Protein AF-A0AAW4Z899-F1 (afdb_monomer_lite)

pLDDT: mean 81.03, std 19.05, range [41.25, 96.88]

Sequence (101 aa):
MKNIISILIVSLAIYSCHSKKKTCKELFDEYYDINIKRCITTMNGVDSLTAAEVCACMFDKLYKLDSTFVYLKPKDMEEYVNKNATYISACDSLLNKKTND

Foldseek 3Di:
DDDPPDDDDDDDDDDPDPPPDDDLVRLCVVCVVVQLVVQLVVPPPADSVLSSQLSNLQSVQLCVVPSCLSVDDPVVVVVSCVVCVVVSCVSVVSRPPPPPD

Structure (mmCIF, N/CA/C/O backbone):
data_AF-A0AAW4Z899-F1
#
_entry.id   AF-A0AAW4Z899-F1
#
loop_
_atom_site.group_PDB
_atom_site.id
_atom_site.type_symbol
_atom_site.label_atom_id
_atom_site.label_alt_id
_atom_site.label_comp_id
_atom_site.label_asym_id
_atom_site.label_entity_id
_atom_site.label_seq_id
_atom_site.pdbx_PDB_ins_code
_atom_site.Cartn_x
_atom_site.Cartn_y
_atom_site.Cartn_z
_atom_site.occupancy
_atom_site.B_iso_or_equiv
_atom_site.auth_seq_id
_atom_site.auth_comp_id
_atom_site.auth_asym_id
_atom_site.auth_atom_id
_atom_site.pdbx_PDB_model_num
ATOM 1 N N . MET A 1 1 ? 22.356 -19.089 8.180 1.00 41.25 1 MET A N 1
ATOM 2 C CA . MET A 1 1 ? 21.252 -18.103 8.094 1.00 41.25 1 MET A CA 1
ATOM 3 C C . MET A 1 1 ? 20.377 -18.168 9.347 1.00 41.25 1 MET A C 1
ATOM 5 O O . MET A 1 1 ? 19.173 -18.360 9.279 1.00 41.25 1 MET A O 1
ATOM 9 N N . LYS A 1 2 ? 21.009 -18.068 10.515 1.00 41.69 2 LYS A N 1
ATOM 10 C CA . LYS A 1 2 ? 20.385 -17.963 11.837 1.00 41.69 2 LYS A CA 1
ATOM 11 C C . LYS A 1 2 ? 20.897 -16.626 12.375 1.00 41.69 2 LYS A C 1
ATOM 13 O O . LYS A 1 2 ? 22.091 -16.396 12.209 1.00 41.69 2 LYS A O 1
ATOM 18 N N . ASN A 1 3 ? 20.029 -15.791 12.949 1.00 44.88 3 ASN A N 1
ATOM 19 C CA . ASN A 1 3 ? 20.332 -14.535 13.675 1.00 44.88 3 ASN A CA 1
ATOM 20 C C . ASN A 1 3 ? 19.892 -13.213 13.021 1.00 44.88 3 ASN A C 1
ATOM 22 O O . ASN A 1 3 ? 20.706 -12.310 12.883 1.00 44.88 3 ASN A O 1
ATOM 26 N N . ILE A 1 4 ? 18.594 -13.037 12.744 1.00 44.12 4 ILE A N 1
ATOM 27 C CA . ILE A 1 4 ? 17.977 -11.685 12.747 1.00 44.12 4 ILE A CA 1
ATOM 28 C C . ILE A 1 4 ? 16.629 -11.710 13.514 1.0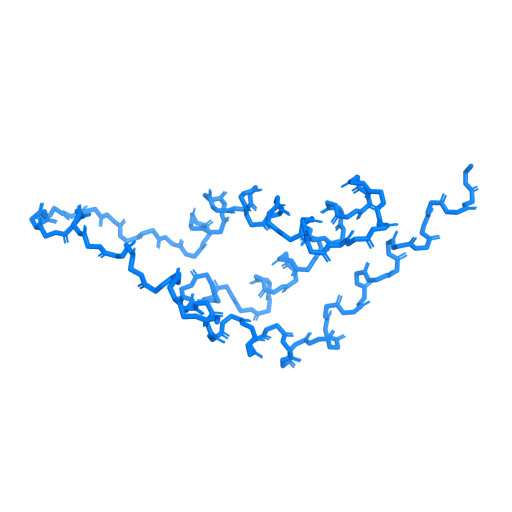0 44.12 4 ILE A C 1
ATOM 30 O O . ILE A 1 4 ? 15.706 -10.963 13.231 1.00 44.12 4 ILE A O 1
ATOM 34 N N . ILE A 1 5 ? 16.482 -12.616 14.493 1.00 52.44 5 ILE A N 1
ATOM 35 C CA . ILE A 1 5 ? 15.213 -12.853 15.222 1.00 52.44 5 ILE A CA 1
ATOM 36 C C . ILE A 1 5 ? 15.109 -12.068 16.547 1.00 52.44 5 ILE A C 1
ATOM 38 O O . ILE A 1 5 ? 14.032 -11.986 17.127 1.00 52.44 5 ILE A O 1
ATOM 42 N N . SER A 1 6 ? 16.166 -11.411 17.018 1.00 46.06 6 SER A N 1
ATOM 43 C CA . SER A 1 6 ? 16.152 -10.769 18.337 1.00 46.06 6 SER A CA 1
ATOM 44 C C . SER A 1 6 ? 16.440 -9.282 18.225 1.00 46.06 6 SER A C 1
ATOM 46 O O . SER A 1 6 ? 17.598 -8.919 18.092 1.00 46.06 6 SER A O 1
ATOM 48 N N . ILE A 1 7 ? 15.392 -8.456 18.243 1.00 44.88 7 ILE A N 1
ATOM 49 C CA . ILE A 1 7 ? 15.203 -7.280 19.122 1.00 44.88 7 ILE A CA 1
ATOM 50 C C . ILE A 1 7 ? 13.739 -6.847 18.920 1.00 44.88 7 ILE A C 1
ATOM 52 O O . ILE A 1 7 ? 13.386 -5.904 18.221 1.00 44.88 7 ILE A O 1
ATOM 56 N N . LEU A 1 8 ? 12.853 -7.643 19.506 1.00 55.78 8 LEU A N 1
ATOM 57 C CA . LEU A 1 8 ? 11.664 -7.132 20.170 1.00 55.78 8 LEU A CA 1
ATOM 58 C C . LEU A 1 8 ? 12.055 -7.038 21.648 1.00 55.78 8 LEU A C 1
ATOM 60 O O . LEU A 1 8 ? 12.794 -7.900 22.120 1.00 55.78 8 LEU A O 1
ATOM 64 N N . ILE A 1 9 ? 11.534 -6.026 22.339 1.00 52.44 9 ILE A N 1
ATOM 65 C CA . ILE A 1 9 ? 11.186 -5.957 23.772 1.00 52.44 9 ILE A CA 1
ATOM 66 C C . ILE A 1 9 ? 11.536 -4.565 24.350 1.00 52.44 9 ILE A C 1
ATOM 68 O O . ILE A 1 9 ? 12.659 -4.078 24.289 1.00 52.44 9 ILE A O 1
ATOM 72 N N . VAL A 1 10 ? 10.496 -3.996 24.965 1.00 46.41 10 VAL A N 1
ATOM 73 C CA . VAL A 1 10 ? 10.400 -2.849 25.884 1.00 46.41 10 VAL A CA 1
ATOM 74 C C . VAL A 1 10 ? 10.404 -1.437 25.299 1.00 46.41 10 VAL A C 1
ATOM 76 O O . VAL A 1 10 ? 11.360 -0.680 25.380 1.00 46.41 10 VAL A O 1
ATOM 79 N N . SER A 1 11 ? 9.218 -0.988 24.920 1.00 41.62 11 SER A N 1
ATOM 80 C CA . SER A 1 11 ? 8.519 0.004 25.750 1.00 41.62 11 SER A CA 1
ATOM 81 C C . SER A 1 11 ? 7.078 0.068 25.277 1.00 41.62 11 SER A C 1
ATOM 83 O O . SER A 1 11 ? 6.812 0.566 24.198 1.00 41.62 11 SER A O 1
ATOM 85 N N . LEU A 1 12 ? 6.179 -0.549 26.044 1.00 44.94 12 LEU A N 1
ATOM 86 C CA . LEU A 1 12 ? 4.762 -0.185 26.210 1.00 44.94 12 LEU A CA 1
ATOM 87 C C . LEU A 1 12 ? 4.128 -1.180 27.201 1.00 44.94 12 LEU A C 1
ATOM 89 O O . LEU A 1 12 ? 3.079 -1.772 26.973 1.00 44.94 12 LEU A O 1
ATOM 93 N N . ALA A 1 13 ? 4.807 -1.382 28.330 1.00 49.84 13 ALA A N 1
ATOM 94 C CA . ALA A 1 13 ? 4.123 -1.683 29.574 1.00 49.84 13 ALA A CA 1
ATOM 95 C C . ALA A 1 13 ? 4.136 -0.371 30.360 1.00 49.84 13 ALA A C 1
ATOM 97 O O . ALA A 1 13 ? 5.171 0.288 30.422 1.00 49.84 13 ALA A O 1
ATOM 98 N N . ILE A 1 14 ? 2.998 -0.029 30.960 1.00 50.91 14 ILE A N 1
ATOM 99 C CA . ILE A 1 14 ? 2.727 1.206 31.703 1.00 50.91 14 ILE A CA 1
ATOM 100 C C . ILE A 1 14 ? 2.473 2.425 30.800 1.00 50.91 14 ILE A C 1
ATOM 102 O O . ILE A 1 14 ? 3.332 3.264 30.612 1.00 50.91 14 ILE A O 1
ATOM 106 N N . TYR A 1 15 ? 1.263 2.517 30.251 1.00 45.72 15 TYR A N 1
ATOM 107 C CA . TYR A 1 15 ? 0.391 3.682 30.429 1.00 45.72 15 TYR A CA 1
ATOM 108 C C . TYR A 1 15 ? -1.021 3.216 30.082 1.00 45.72 15 TYR A C 1
ATOM 110 O O . TYR A 1 15 ? -1.450 3.226 28.931 1.00 45.72 15 TYR A O 1
ATOM 118 N N . SER A 1 16 ? -1.763 2.804 31.106 1.00 45.94 16 SER A N 1
ATOM 119 C CA . SER A 1 16 ? -3.213 2.962 31.136 1.00 45.94 16 SER A CA 1
ATOM 120 C C . SER A 1 16 ? -3.517 4.462 31.101 1.00 45.94 16 SER A C 1
ATOM 122 O O . SER A 1 16 ? -3.838 5.081 32.109 1.00 45.94 16 SER A O 1
ATOM 124 N N . CYS A 1 17 ? -3.322 5.062 29.935 1.00 45.78 17 CYS A N 1
ATOM 125 C CA . CYS A 1 17 ? -3.785 6.387 29.593 1.00 45.78 17 CYS A CA 1
ATOM 126 C C . CYS A 1 17 ? -4.779 6.169 28.457 1.00 45.78 17 CYS A C 1
ATOM 128 O O . CYS A 1 17 ? -4.558 5.311 27.604 1.00 45.78 17 CYS A O 1
ATOM 130 N N . HIS A 1 18 ? -5.894 6.890 28.459 1.00 47.50 18 HIS A N 1
ATOM 131 C CA . HIS A 1 18 ? -6.865 6.907 27.365 1.00 47.50 18 HIS A CA 1
ATOM 132 C C . HIS A 1 18 ? -6.237 7.541 26.101 1.00 47.50 18 HIS A C 1
ATOM 134 O O . HIS A 1 18 ? -6.723 8.543 25.581 1.00 47.50 18 HIS A O 1
ATOM 140 N N . SER A 1 19 ? -5.130 6.998 25.588 1.00 57.75 19 SER A N 1
ATOM 141 C CA . SER A 1 19 ? -4.695 7.270 24.228 1.00 57.75 19 SER A CA 1
ATOM 142 C C . SER A 1 19 ? -5.760 6.659 23.329 1.00 57.75 19 SER A C 1
ATOM 144 O O . SER A 1 19 ? -5.969 5.444 23.314 1.00 57.75 19 SER A O 1
ATOM 146 N N . LYS A 1 20 ? -6.522 7.514 22.636 1.00 64.12 20 LYS A N 1
ATOM 147 C CA . LYS A 1 20 ? -7.464 7.059 21.612 1.00 64.12 20 LYS A CA 1
ATOM 148 C C . LYS A 1 20 ? -6.719 6.070 20.717 1.00 64.12 20 LYS A C 1
ATOM 150 O O . LYS A 1 20 ? -5.658 6.402 20.189 1.00 64.12 20 LYS A O 1
ATOM 155 N N . LYS A 1 21 ? -7.248 4.849 20.587 1.00 78.12 21 LYS A N 1
ATOM 156 C CA . LYS A 1 21 ? -6.733 3.895 19.604 1.00 78.12 21 LYS A CA 1
ATOM 157 C C . LYS A 1 21 ? -6.767 4.598 18.250 1.00 78.12 21 LYS A C 1
ATOM 159 O O . LYS A 1 21 ? -7.834 5.068 17.854 1.00 78.12 21 LYS A O 1
ATOM 164 N N . LYS A 1 22 ? -5.611 4.695 17.592 1.00 87.00 22 LYS A N 1
ATOM 165 C CA . LYS A 1 22 ? -5.524 5.272 16.251 1.00 87.00 22 LYS A CA 1
ATOM 166 C C . LYS A 1 22 ? -6.441 4.491 15.315 1.00 87.00 22 LYS A C 1
ATOM 168 O O . LYS A 1 22 ? -6.473 3.256 15.349 1.00 87.00 22 LYS A O 1
ATOM 173 N N . THR A 1 23 ? -7.196 5.222 14.513 1.00 92.81 23 THR A N 1
ATOM 174 C CA . THR A 1 23 ? -8.008 4.691 13.420 1.00 92.81 23 THR A CA 1
ATOM 175 C C . THR A 1 23 ? -7.119 4.041 12.358 1.00 92.81 23 THR A C 1
ATOM 177 O O . THR A 1 23 ? -5.923 4.333 12.274 1.00 92.81 23 THR A O 1
ATOM 180 N N . CYS A 1 24 ? -7.704 3.197 11.500 1.00 93.62 24 CYS A N 1
ATOM 181 C CA . CYS A 1 24 ? -6.978 2.619 10.366 1.00 93.62 24 CYS A CA 1
ATOM 182 C C . CYS A 1 24 ? -6.326 3.702 9.499 1.00 93.62 24 CYS A C 1
ATOM 184 O O . CYS A 1 24 ? -5.198 3.533 9.051 1.00 93.62 24 CYS A O 1
ATOM 186 N N . LYS A 1 25 ? -7.024 4.830 9.311 1.00 95.81 25 LYS A N 1
ATOM 187 C CA . LYS A 1 25 ? -6.527 5.962 8.530 1.00 95.81 25 LYS A CA 1
ATOM 188 C C . LYS A 1 25 ? -5.310 6.610 9.178 1.00 95.81 25 LYS A C 1
ATOM 190 O O . LYS A 1 25 ? -4.319 6.822 8.499 1.00 95.81 25 LYS A O 1
ATOM 195 N N . GLU A 1 26 ? -5.372 6.899 10.475 1.00 95.31 26 GLU A N 1
ATOM 196 C CA . GLU A 1 26 ? -4.245 7.515 11.186 1.00 95.31 26 GLU A CA 1
ATOM 197 C C . GLU A 1 26 ? -2.997 6.625 11.147 1.00 95.31 26 GLU A C 1
ATOM 199 O O . GLU A 1 26 ? -1.896 7.136 10.986 1.00 95.31 26 GLU A O 1
ATOM 204 N N . LEU A 1 27 ? -3.163 5.302 11.252 1.00 94.00 27 LEU A N 1
ATOM 205 C CA . LEU A 1 27 ? -2.052 4.352 11.133 1.00 94.00 27 LEU A CA 1
ATOM 206 C C . LEU A 1 27 ? -1.538 4.234 9.699 1.00 94.00 27 LEU A C 1
ATOM 208 O O . LEU A 1 27 ? -0.329 4.155 9.490 1.00 94.00 27 LEU A O 1
ATOM 212 N N . PHE A 1 28 ? -2.440 4.219 8.716 1.00 95.06 28 PHE A N 1
ATOM 213 C CA . PHE A 1 28 ? -2.061 4.204 7.309 1.00 95.06 28 PHE A CA 1
ATOM 214 C C . PHE A 1 28 ? -1.224 5.434 6.968 1.00 95.06 28 PHE A C 1
ATOM 216 O O . PHE A 1 28 ? -0.112 5.274 6.481 1.00 95.06 28 PHE A O 1
ATOM 223 N N . ASP A 1 29 ? -1.717 6.628 7.307 1.00 95.62 29 ASP A N 1
ATOM 224 C CA . ASP A 1 29 ? -1.040 7.900 7.049 1.00 95.62 29 ASP A CA 1
ATOM 225 C C . ASP A 1 29 ? 0.311 7.980 7.790 1.00 95.62 29 ASP A C 1
ATOM 227 O O . ASP A 1 29 ? 1.306 8.410 7.214 1.00 95.62 29 ASP A O 1
ATOM 231 N N . GLU A 1 30 ? 0.380 7.526 9.050 1.00 93.81 30 GLU A N 1
ATOM 232 C CA . GLU A 1 30 ? 1.614 7.535 9.854 1.00 93.81 30 GLU A CA 1
ATOM 233 C C . GLU A 1 30 ? 2.727 6.669 9.254 1.00 93.81 30 GLU A C 1
ATOM 235 O O . GLU A 1 30 ? 3.898 7.055 9.277 1.00 93.81 30 GLU A O 1
ATOM 240 N N . TYR A 1 31 ? 2.382 5.491 8.731 1.00 90.38 31 TYR A N 1
ATOM 241 C CA . TYR A 1 31 ? 3.366 4.543 8.208 1.00 90.38 31 TYR A CA 1
ATOM 242 C C . TYR A 1 31 ? 3.522 4.585 6.690 1.00 90.38 31 TYR A C 1
ATOM 244 O O . TYR A 1 31 ? 4.402 3.892 6.172 1.00 90.38 31 TYR A O 1
ATOM 252 N N . TYR A 1 32 ? 2.720 5.390 5.986 1.00 93.31 32 TYR A N 1
ATOM 253 C CA . TYR A 1 32 ? 2.657 5.425 4.527 1.00 93.31 32 TYR A CA 1
ATOM 254 C C . TYR A 1 32 ? 4.049 5.573 3.906 1.00 93.31 32 TYR A C 1
ATOM 256 O O . TYR A 1 32 ? 4.551 4.641 3.281 1.00 93.31 32 TYR A O 1
ATOM 264 N N . ASP A 1 33 ? 4.745 6.674 4.190 1.00 92.69 33 ASP A N 1
ATOM 265 C CA . ASP A 1 33 ? 6.052 6.974 3.594 1.00 92.69 33 ASP A CA 1
ATOM 266 C C . ASP A 1 33 ? 7.125 5.924 3.914 1.00 92.69 33 ASP A C 1
ATOM 268 O O . ASP A 1 33 ? 7.977 5.610 3.079 1.00 92.69 33 ASP A O 1
ATOM 272 N N . ILE A 1 34 ? 7.106 5.365 5.129 1.00 92.38 34 ILE A N 1
ATOM 273 C CA . ILE A 1 34 ? 8.062 4.328 5.541 1.00 92.38 34 ILE A CA 1
ATOM 274 C C . ILE A 1 34 ? 7.794 3.032 4.771 1.00 92.38 34 ILE A C 1
ATOM 276 O O . ILE A 1 34 ? 8.738 2.373 4.328 1.00 92.38 34 ILE A O 1
ATOM 280 N N . ASN A 1 35 ? 6.525 2.677 4.583 1.00 90.31 35 ASN A N 1
ATOM 281 C CA . ASN A 1 35 ? 6.121 1.497 3.830 1.00 90.31 35 ASN A CA 1
ATOM 282 C C . ASN A 1 35 ? 6.427 1.645 2.334 1.00 90.31 35 ASN A C 1
ATOM 284 O O . ASN A 1 35 ? 6.949 0.701 1.738 1.00 90.31 35 ASN A O 1
ATOM 288 N N . ILE A 1 36 ? 6.226 2.836 1.756 1.00 94.00 36 ILE A N 1
ATOM 289 C CA . ILE A 1 36 ? 6.647 3.149 0.382 1.00 94.00 36 ILE A CA 1
ATOM 290 C C . ILE A 1 36 ? 8.155 2.975 0.228 1.00 94.00 36 ILE A C 1
ATOM 292 O O . ILE A 1 36 ? 8.599 2.233 -0.644 1.00 94.00 36 ILE A O 1
ATOM 296 N N . LYS A 1 37 ? 8.958 3.578 1.116 1.00 93.38 37 LYS A N 1
ATOM 297 C CA . LYS A 1 37 ? 10.424 3.449 1.072 1.00 93.38 37 LYS A CA 1
ATOM 298 C C . LYS A 1 37 ? 10.874 1.994 1.141 1.00 93.38 37 LYS A C 1
ATOM 300 O O . LYS A 1 37 ? 11.744 1.595 0.377 1.00 93.38 37 LYS A O 1
ATOM 305 N N . ARG A 1 38 ? 10.271 1.189 2.020 1.00 90.00 38 ARG A N 1
ATOM 306 C CA . ARG A 1 38 ? 10.579 -0.247 2.131 1.00 90.00 38 ARG A CA 1
ATOM 307 C C . ARG A 1 38 ? 10.205 -1.011 0.866 1.00 90.00 38 ARG A C 1
ATOM 309 O O . ARG A 1 38 ? 11.008 -1.810 0.402 1.00 90.00 38 ARG A O 1
ATOM 316 N N . CYS A 1 39 ? 9.040 -0.741 0.292 1.00 91.31 39 CYS A N 1
ATOM 317 C CA . CYS A 1 39 ? 8.621 -1.356 -0.962 1.00 91.31 39 CYS A CA 1
ATOM 318 C C . CYS A 1 39 ? 9.574 -1.007 -2.119 1.00 91.31 39 CYS A C 1
ATOM 320 O O . CYS A 1 39 ? 10.005 -1.898 -2.837 1.00 91.31 39 CYS A O 1
ATOM 322 N N . ILE A 1 40 ? 10.032 0.245 -2.232 1.00 92.94 40 ILE A N 1
ATOM 323 C CA . ILE A 1 40 ? 11.013 0.634 -3.261 1.00 92.94 40 ILE A CA 1
ATOM 324 C C . ILE A 1 40 ? 12.291 -0.214 -3.164 1.00 92.94 40 ILE A C 1
ATOM 326 O O . ILE A 1 40 ? 12.822 -0.634 -4.188 1.00 92.94 40 ILE A O 1
ATOM 330 N N . THR A 1 41 ? 12.767 -0.535 -1.950 1.00 93.50 41 THR A N 1
ATOM 331 C CA . THR A 1 41 ? 13.978 -1.367 -1.780 1.00 93.50 41 THR A CA 1
ATOM 332 C C . THR A 1 41 ? 13.842 -2.797 -2.306 1.00 93.50 41 THR A C 1
ATOM 334 O O . THR A 1 41 ? 14.857 -3.465 -2.489 1.00 93.50 41 THR A O 1
ATOM 337 N N . THR A 1 42 ? 12.622 -3.282 -2.562 1.00 89.75 42 THR A N 1
ATOM 338 C CA . THR A 1 42 ? 12.393 -4.610 -3.149 1.00 89.75 42 THR A CA 1
ATOM 339 C C . THR A 1 42 ? 12.281 -4.569 -4.677 1.00 89.75 42 THR A C 1
ATOM 341 O O . THR A 1 42 ? 12.397 -5.611 -5.322 1.00 89.75 42 THR A O 1
ATOM 344 N N . MET A 1 43 ? 12.123 -3.383 -5.277 1.00 88.50 43 MET A N 1
ATOM 345 C CA . MET A 1 43 ? 11.950 -3.181 -6.720 1.00 88.50 43 MET A CA 1
ATOM 346 C C . MET A 1 43 ? 13.288 -2.962 -7.441 1.00 88.50 43 MET A C 1
ATOM 348 O O . MET A 1 43 ? 13.552 -1.911 -8.027 1.00 88.50 43 MET A O 1
ATOM 352 N N . ASN A 1 44 ? 14.160 -3.971 -7.397 1.00 88.69 44 ASN A N 1
ATOM 353 C CA . ASN A 1 44 ? 15.475 -3.908 -8.040 1.00 88.69 44 ASN A CA 1
ATOM 354 C C . ASN A 1 44 ? 15.364 -3.665 -9.555 1.00 88.69 44 ASN A C 1
ATOM 356 O O . ASN A 1 44 ? 14.614 -4.350 -10.247 1.00 88.69 44 ASN A O 1
ATOM 360 N N . GLY A 1 45 ? 16.158 -2.726 -10.076 1.00 88.75 45 GLY A N 1
ATOM 361 C CA . GLY A 1 45 ? 16.203 -2.408 -11.510 1.00 88.75 45 GLY A CA 1
ATOM 362 C C . GLY A 1 45 ? 15.091 -1.476 -12.003 1.00 88.75 45 GLY A C 1
ATOM 363 O O . GLY A 1 45 ? 15.055 -1.173 -13.192 1.00 88.75 45 GLY A O 1
ATOM 364 N N . VAL A 1 46 ? 14.217 -0.996 -11.114 1.00 91.69 46 VAL A N 1
ATOM 365 C CA . VAL A 1 46 ? 13.192 0.008 -11.428 1.00 91.69 46 VAL A CA 1
ATOM 366 C C . VAL A 1 46 ? 13.667 1.385 -10.959 1.00 91.69 46 VAL A C 1
ATOM 368 O O . VAL A 1 46 ? 14.216 1.521 -9.866 1.00 91.69 46 VAL A O 1
ATOM 371 N N . ASP A 1 47 ? 13.456 2.415 -11.784 1.00 93.31 47 ASP A N 1
ATOM 372 C CA . ASP A 1 47 ? 13.703 3.809 -11.399 1.00 93.31 47 ASP A CA 1
ATOM 373 C C . ASP A 1 47 ? 12.949 4.158 -10.106 1.00 93.31 47 ASP A C 1
ATOM 375 O O . ASP A 1 47 ? 11.767 3.850 -9.964 1.00 93.31 47 ASP A O 1
ATOM 379 N N . SER A 1 48 ? 13.621 4.838 -9.177 1.00 90.94 48 SER A N 1
ATOM 380 C CA . SER A 1 48 ? 13.096 5.105 -7.833 1.00 90.94 48 SER A CA 1
ATOM 381 C C . SER A 1 48 ? 11.773 5.878 -7.821 1.00 90.94 48 SER A C 1
ATOM 383 O O . SER A 1 48 ? 10.932 5.614 -6.961 1.00 90.94 48 SER A O 1
ATOM 385 N N . LEU A 1 49 ? 11.556 6.786 -8.780 1.00 94.12 49 LEU A N 1
ATOM 386 C CA . LEU A 1 49 ? 10.294 7.515 -8.898 1.00 94.12 49 LEU A CA 1
ATOM 387 C C . LEU A 1 49 ? 9.179 6.580 -9.380 1.00 94.12 49 LEU A C 1
ATOM 389 O O . LEU A 1 49 ? 8.105 6.545 -8.789 1.00 94.12 49 LEU A O 1
ATOM 393 N N . THR A 1 50 ? 9.458 5.764 -10.394 1.00 93.88 50 THR A N 1
ATOM 394 C CA . THR A 1 50 ? 8.506 4.760 -10.900 1.00 93.88 50 THR A CA 1
ATOM 395 C C . THR A 1 50 ? 8.177 3.704 -9.835 1.00 93.88 50 THR A C 1
ATOM 397 O O . THR A 1 50 ? 7.019 3.338 -9.647 1.00 93.88 50 THR A O 1
ATOM 400 N N . ALA A 1 51 ? 9.178 3.254 -9.075 1.00 94.69 51 ALA A N 1
ATOM 401 C CA . ALA A 1 51 ? 8.988 2.339 -7.954 1.00 94.69 51 ALA A CA 1
ATOM 402 C C . ALA A 1 51 ? 8.103 2.963 -6.862 1.00 94.69 51 ALA A C 1
ATOM 404 O O . ALA A 1 51 ? 7.206 2.301 -6.345 1.00 94.69 51 ALA A O 1
ATOM 405 N N . ALA A 1 52 ? 8.300 4.248 -6.545 1.00 95.75 52 ALA A N 1
ATOM 406 C CA . ALA A 1 52 ? 7.456 4.958 -5.588 1.00 95.75 52 ALA A CA 1
ATOM 407 C C . ALA A 1 52 ? 5.988 5.008 -6.041 1.00 95.75 52 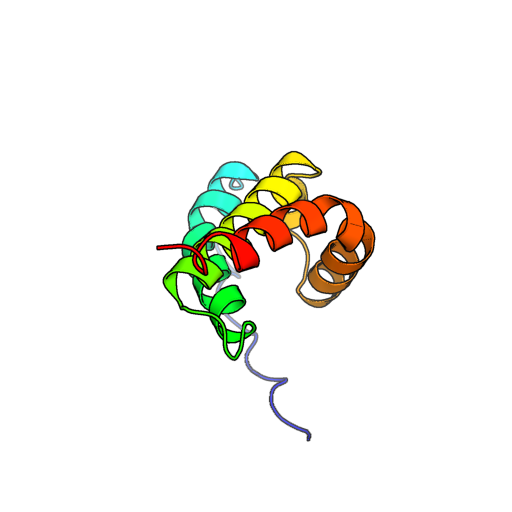ALA A C 1
ATOM 409 O O . ALA A 1 52 ? 5.097 4.740 -5.236 1.00 95.75 52 ALA A O 1
ATOM 410 N N . GLU A 1 53 ? 5.737 5.294 -7.322 1.00 96.19 53 GLU A N 1
ATOM 411 C CA . GLU A 1 53 ? 4.389 5.332 -7.905 1.00 96.19 53 GLU A CA 1
ATOM 412 C C . GLU A 1 53 ? 3.697 3.962 -7.859 1.00 96.19 53 GLU A C 1
ATOM 414 O O . GLU A 1 53 ? 2.528 3.868 -7.475 1.00 96.19 53 GLU A O 1
ATOM 419 N N . VAL A 1 54 ? 4.421 2.889 -8.194 1.00 95.62 54 VAL A N 1
ATOM 420 C CA . VAL A 1 54 ? 3.902 1.514 -8.115 1.00 95.62 54 VAL A CA 1
ATOM 421 C C . VAL A 1 54 ? 3.573 1.1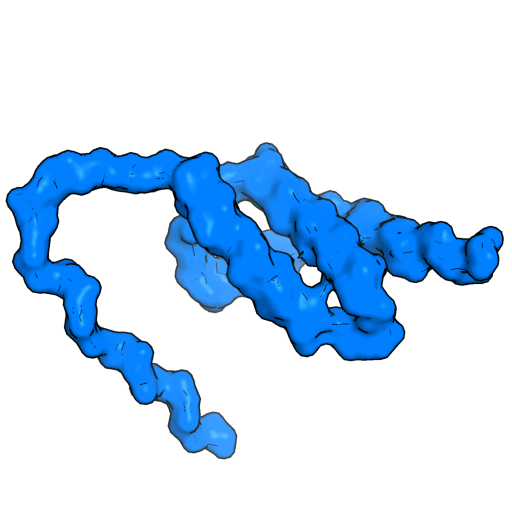43 -6.671 1.00 95.62 54 VAL A C 1
ATOM 423 O O . VAL A 1 54 ? 2.450 0.722 -6.389 1.00 95.62 54 VAL A O 1
ATOM 426 N N . CYS A 1 55 ? 4.508 1.355 -5.743 1.00 95.50 55 CYS A N 1
ATOM 427 C CA . CYS A 1 55 ? 4.304 1.065 -4.327 1.00 95.50 55 CYS A CA 1
ATOM 428 C C . CYS A 1 55 ? 3.110 1.843 -3.754 1.00 95.50 55 CYS A C 1
ATOM 430 O O . CYS A 1 55 ? 2.275 1.259 -3.063 1.00 95.50 55 CYS A O 1
ATOM 432 N N . ALA A 1 56 ? 2.981 3.133 -4.082 1.00 96.75 56 ALA A N 1
ATOM 433 C CA . ALA A 1 56 ? 1.857 3.969 -3.661 1.00 96.75 56 ALA A CA 1
ATOM 434 C C . ALA A 1 56 ? 0.526 3.404 -4.160 1.00 96.75 56 ALA A C 1
ATOM 436 O O . ALA A 1 56 ? -0.394 3.169 -3.375 1.00 96.75 56 ALA A O 1
ATOM 437 N N . CYS A 1 57 ? 0.460 3.077 -5.452 1.00 96.88 57 CYS A N 1
ATOM 438 C CA . CYS A 1 57 ? -0.714 2.462 -6.055 1.00 96.88 57 CYS A CA 1
ATOM 439 C C . CYS A 1 57 ? -1.121 1.155 -5.350 1.00 96.88 57 CYS A C 1
ATOM 441 O O . CYS A 1 57 ? -2.311 0.944 -5.087 1.00 96.88 57 CYS A O 1
ATOM 443 N N . MET A 1 58 ? -0.156 0.289 -5.016 1.00 96.06 58 MET A N 1
ATOM 444 C CA . MET A 1 58 ? -0.422 -0.978 -4.328 1.00 96.06 58 MET A CA 1
ATOM 445 C C . MET A 1 58 ? -0.992 -0.743 -2.925 1.00 96.06 58 MET A C 1
ATOM 447 O O . MET A 1 58 ? -2.045 -1.295 -2.601 1.00 96.06 58 MET A O 1
ATOM 451 N N . PHE A 1 59 ? -0.350 0.099 -2.107 1.00 95.56 59 PHE A N 1
ATOM 452 C CA . PHE A 1 59 ? -0.810 0.381 -0.742 1.00 95.56 59 PHE A CA 1
ATOM 453 C C . PHE A 1 59 ? -2.188 1.054 -0.715 1.00 95.56 59 PHE A C 1
ATOM 455 O O . PHE A 1 59 ? -3.051 0.635 0.059 1.00 95.56 59 PHE A O 1
ATOM 462 N N . ASP A 1 60 ? -2.443 2.018 -1.602 1.00 96.44 60 ASP A N 1
ATOM 463 C CA . ASP A 1 60 ? -3.747 2.680 -1.715 1.00 96.44 60 ASP A CA 1
ATOM 464 C C . ASP A 1 60 ? -4.863 1.707 -2.095 1.00 96.44 60 ASP A C 1
ATOM 466 O O . ASP A 1 60 ? -5.975 1.764 -1.562 1.00 96.44 60 ASP A O 1
ATOM 470 N N . LYS A 1 61 ? -4.583 0.794 -3.030 1.00 96.00 61 LYS A N 1
ATOM 471 C CA . LYS A 1 61 ? -5.530 -0.254 -3.408 1.00 96.00 61 LYS A CA 1
ATOM 472 C C . LYS A 1 61 ? -5.813 -1.183 -2.236 1.00 96.00 61 LYS A C 1
ATOM 474 O O . LYS A 1 61 ? -6.984 -1.412 -1.937 1.00 96.00 61 LYS A O 1
ATOM 479 N N . LEU A 1 62 ? -4.779 -1.687 -1.568 1.00 95.50 62 LEU A N 1
ATOM 480 C CA . LEU A 1 62 ? -4.927 -2.589 -0.424 1.00 95.50 62 LEU A CA 1
ATOM 481 C C . LEU A 1 62 ? -5.717 -1.938 0.718 1.00 95.50 62 LEU A C 1
ATOM 483 O O . LEU A 1 62 ? -6.582 -2.597 1.294 1.00 95.50 62 LEU A O 1
ATOM 487 N N . TYR A 1 63 ? -5.502 -0.643 0.974 1.00 95.94 63 TYR A N 1
ATOM 488 C CA . TYR A 1 63 ? -6.272 0.124 1.954 1.00 95.94 63 TYR A CA 1
ATOM 489 C C . TYR A 1 63 ? -7.744 0.284 1.567 1.00 95.94 63 TYR A C 1
ATOM 491 O O . TYR A 1 63 ? -8.629 0.125 2.405 1.00 95.94 63 TYR A O 1
ATOM 499 N N . LYS A 1 64 ? -8.020 0.580 0.290 1.00 96.69 64 LYS A N 1
ATOM 500 C CA . LYS A 1 64 ? -9.393 0.669 -0.233 1.00 96.69 64 LYS A CA 1
ATOM 501 C C . LYS A 1 64 ? -10.124 -0.670 -0.182 1.00 96.69 64 LYS A C 1
ATOM 503 O O . LYS A 1 64 ? -11.342 -0.675 -0.039 1.00 96.69 64 LYS A O 1
ATOM 508 N N . LEU A 1 65 ? -9.396 -1.774 -0.338 1.00 96.12 65 LEU A N 1
ATOM 509 C CA . LEU A 1 65 ? -9.959 -3.118 -0.296 1.00 96.12 65 LEU A CA 1
ATOM 510 C C . LEU A 1 65 ? -10.329 -3.531 1.133 1.00 96.12 65 LEU A C 1
ATOM 512 O O . LEU A 1 65 ? -11.451 -3.971 1.367 1.00 96.12 65 LEU A O 1
ATOM 516 N N . ASP A 1 66 ? -9.404 -3.366 2.076 1.00 94.88 66 ASP A N 1
ATOM 517 C CA . ASP A 1 66 ? -9.642 -3.619 3.495 1.00 94.88 66 ASP A CA 1
ATOM 518 C C . ASP A 1 66 ? -8.697 -2.769 4.344 1.00 94.88 66 ASP A C 1
ATOM 520 O O . ASP A 1 66 ? -7.547 -3.128 4.573 1.00 94.88 66 ASP A O 1
ATOM 524 N N . SER A 1 67 ? -9.203 -1.654 4.868 1.00 94.94 67 SER A N 1
ATOM 525 C CA . SER A 1 67 ? -8.419 -0.735 5.701 1.00 94.94 67 SER A CA 1
ATOM 526 C C . SER A 1 67 ? -7.838 -1.370 6.971 1.00 94.94 67 SER A C 1
ATOM 528 O O . SER A 1 67 ? -6.903 -0.815 7.543 1.00 94.94 67 SER A O 1
ATOM 530 N N . THR A 1 68 ? -8.353 -2.518 7.428 1.00 94.69 68 THR A N 1
ATOM 531 C CA . THR A 1 68 ? -7.859 -3.185 8.642 1.00 94.69 68 THR A CA 1
ATOM 532 C C . THR A 1 68 ? -6.516 -3.884 8.432 1.00 94.69 68 THR A C 1
ATOM 534 O O . THR A 1 68 ? -5.854 -4.229 9.414 1.00 94.69 68 THR A O 1
ATOM 537 N N . PHE A 1 69 ? -6.053 -4.005 7.179 1.00 92.31 69 PHE A N 1
ATOM 538 C CA . PHE A 1 69 ? -4.765 -4.616 6.853 1.00 92.31 69 PHE A CA 1
ATOM 539 C C . PHE A 1 69 ? -3.579 -3.932 7.565 1.00 92.31 69 PHE A C 1
ATOM 541 O O . PHE A 1 69 ? -2.552 -4.562 7.807 1.00 92.31 69 PHE A O 1
ATOM 548 N N . VAL A 1 70 ? -3.726 -2.658 7.955 1.00 92.19 70 VAL A N 1
ATOM 549 C CA . VAL A 1 70 ? -2.714 -1.891 8.705 1.00 92.19 70 VAL A CA 1
ATOM 550 C C . VAL A 1 70 ? -2.379 -2.491 10.077 1.00 92.19 70 VAL A C 1
ATOM 552 O O . VAL A 1 70 ? -1.367 -2.131 10.672 1.00 92.19 70 VAL A O 1
ATOM 555 N N . TYR A 1 71 ? -3.212 -3.403 10.586 1.00 90.06 71 TYR A N 1
ATOM 556 C CA . TYR A 1 71 ? -2.975 -4.134 11.832 1.00 90.06 71 TYR A CA 1
ATOM 557 C C . TYR A 1 71 ? -2.321 -5.508 11.626 1.00 90.06 71 TYR A C 1
ATOM 559 O O . TYR A 1 71 ? -2.036 -6.196 12.611 1.00 90.06 71 TYR A O 1
ATOM 567 N N . LEU A 1 72 ? -2.105 -5.941 10.379 1.00 88.50 72 LEU A N 1
ATOM 568 C CA . LEU A 1 72 ? -1.532 -7.252 10.090 1.00 88.50 72 LEU A CA 1
ATOM 569 C C . LEU A 1 72 ? -0.086 -7.339 10.572 1.00 88.50 72 LEU A C 1
ATOM 571 O O . LEU A 1 72 ? 0.708 -6.403 10.463 1.00 88.50 72 LEU A O 1
ATOM 575 N N . LYS A 1 73 ? 0.280 -8.515 11.082 1.00 85.94 73 LYS A N 1
ATOM 576 C CA . LYS A 1 73 ? 1.683 -8.834 11.348 1.00 85.94 73 LYS A CA 1
ATOM 577 C C . LYS A 1 73 ? 2.404 -9.059 10.015 1.00 85.94 73 LYS A C 1
ATOM 579 O O . LYS A 1 73 ? 1.760 -9.434 9.039 1.00 85.94 73 LYS A O 1
ATOM 584 N N . PRO A 1 74 ? 3.743 -8.938 9.960 1.00 77.75 74 PRO A N 1
ATOM 585 C CA . PRO A 1 74 ? 4.492 -9.075 8.708 1.00 77.75 74 PRO A CA 1
ATOM 586 C C . PRO A 1 74 ? 4.198 -10.355 7.909 1.00 77.75 74 PRO A C 1
ATOM 588 O O . PRO A 1 74 ? 4.043 -10.288 6.696 1.00 77.75 74 PRO A O 1
ATOM 591 N N . LYS A 1 75 ? 4.063 -11.507 8.580 1.00 78.94 75 LYS A N 1
ATOM 592 C CA . LYS A 1 75 ? 3.725 -12.778 7.917 1.00 78.94 75 LYS A CA 1
ATOM 593 C C . LYS A 1 75 ? 2.335 -12.739 7.267 1.00 78.94 75 LYS A C 1
ATOM 595 O O . LYS A 1 75 ? 2.171 -13.188 6.140 1.00 78.94 75 LYS A O 1
ATOM 600 N N . ASP A 1 76 ? 1.358 -12.176 7.971 1.00 87.88 76 ASP A N 1
ATOM 601 C CA . ASP A 1 76 ? -0.026 -12.084 7.496 1.00 87.88 76 ASP A CA 1
ATOM 602 C C . ASP A 1 76 ? -0.155 -11.020 6.390 1.00 87.88 76 ASP A C 1
ATOM 604 O O . ASP A 1 76 ? -0.999 -11.127 5.505 1.00 87.88 76 ASP A O 1
ATOM 608 N N . MET A 1 77 ? 0.722 -10.009 6.407 1.00 86.75 77 MET A N 1
ATOM 609 C CA . MET A 1 77 ? 0.817 -8.993 5.362 1.00 86.75 77 MET A CA 1
ATOM 610 C C . MET A 1 77 ? 1.247 -9.602 4.023 1.00 86.75 77 MET A C 1
ATOM 612 O O . MET A 1 77 ? 0.639 -9.312 2.997 1.00 86.75 77 MET A O 1
ATOM 616 N N . GLU A 1 78 ? 2.268 -10.461 4.024 1.00 85.06 78 GLU A N 1
ATOM 617 C CA . GLU A 1 78 ? 2.730 -11.152 2.815 1.00 85.06 78 GLU A CA 1
ATOM 618 C C . GLU A 1 78 ? 1.623 -12.029 2.216 1.00 85.06 78 GLU A C 1
ATOM 620 O O . GLU A 1 78 ? 1.333 -11.948 1.021 1.00 85.06 78 GLU A O 1
ATOM 625 N N . GLU A 1 79 ? 0.942 -12.813 3.056 1.00 89.56 79 GLU A N 1
ATOM 626 C CA . GLU A 1 79 ? -0.196 -13.630 2.629 1.00 89.56 79 GLU A CA 1
ATOM 627 C C . GLU A 1 79 ? -1.328 -12.768 2.050 1.00 89.56 79 GLU A C 1
ATOM 629 O O . GLU A 1 79 ? -1.880 -13.089 0.995 1.00 89.56 79 GLU A O 1
ATOM 634 N N . TYR A 1 80 ? -1.636 -11.636 2.687 1.00 91.62 80 TYR A N 1
ATOM 635 C CA . TYR A 1 80 ? -2.654 -10.703 2.212 1.00 91.62 80 TYR A CA 1
ATOM 636 C C . TYR A 1 80 ? -2.287 -10.057 0.868 1.00 91.62 80 TYR A C 1
ATOM 638 O O . TYR A 1 80 ? -3.152 -9.943 -0.002 1.00 91.62 80 TYR A O 1
ATOM 646 N N . VAL A 1 81 ? -1.025 -9.670 0.655 1.00 90.06 81 VAL A N 1
ATOM 647 C CA . VAL A 1 81 ? -0.558 -9.153 -0.644 1.00 90.06 81 VAL A CA 1
ATOM 648 C C . VAL A 1 81 ? -0.700 -10.223 -1.723 1.00 90.06 81 VAL A C 1
ATOM 650 O O . VAL A 1 81 ? -1.292 -9.954 -2.767 1.00 90.06 81 VAL A O 1
ATOM 653 N N . ASN A 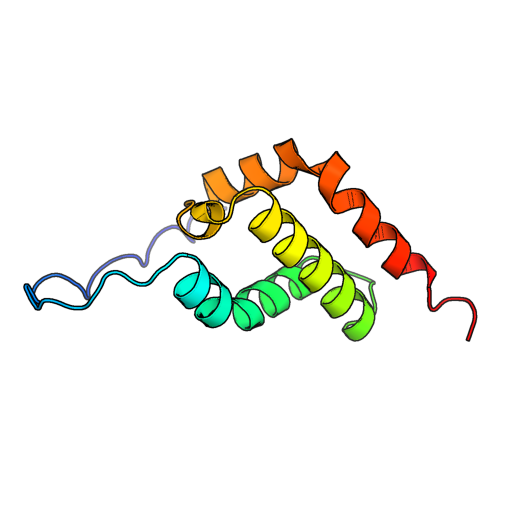1 82 ? -0.244 -11.449 -1.456 1.00 89.56 82 ASN A N 1
ATOM 654 C CA . ASN A 1 82 ? -0.309 -12.556 -2.413 1.00 89.56 82 ASN A CA 1
ATOM 655 C C . ASN A 1 82 ? -1.753 -12.926 -2.774 1.00 89.56 82 ASN A C 1
ATOM 657 O O . ASN A 1 82 ? -2.079 -13.098 -3.949 1.00 89.56 82 ASN A O 1
ATOM 661 N N . LYS A 1 83 ? -2.647 -12.976 -1.780 1.00 94.69 83 LYS A N 1
ATOM 662 C CA . LYS A 1 83 ? -4.079 -13.229 -1.988 1.00 94.69 83 LYS A CA 1
ATOM 663 C C . LYS A 1 83 ? -4.736 -12.178 -2.886 1.00 94.69 83 LYS A C 1
ATOM 665 O O . LYS A 1 83 ? -5.669 -12.498 -3.618 1.00 94.69 83 LYS A O 1
ATOM 670 N N . ASN A 1 84 ? -4.253 -10.938 -2.837 1.00 93.56 84 ASN A N 1
ATOM 671 C CA . ASN A 1 84 ? -4.803 -9.808 -3.582 1.00 93.56 84 ASN A CA 1
ATOM 672 C C . ASN A 1 84 ? -3.932 -9.392 -4.779 1.00 93.56 84 ASN A C 1
ATOM 674 O O . ASN A 1 84 ? -4.149 -8.317 -5.341 1.00 93.56 84 ASN A O 1
ATOM 678 N N . ALA A 1 85 ? -2.990 -10.241 -5.209 1.00 91.25 85 ALA A N 1
ATOM 679 C CA . ALA A 1 85 ? -2.043 -9.940 -6.283 1.00 91.25 85 ALA A CA 1
ATOM 680 C C . ALA A 1 85 ? -2.744 -9.494 -7.579 1.00 91.25 85 ALA A C 1
ATOM 682 O O . ALA A 1 85 ? -2.371 -8.490 -8.177 1.00 91.25 85 ALA A O 1
ATOM 683 N N . THR A 1 86 ? -3.829 -10.169 -7.972 1.00 91.12 86 THR A N 1
ATOM 684 C CA . THR A 1 86 ? -4.621 -9.800 -9.160 1.00 91.12 86 THR A CA 1
ATOM 685 C C . THR A 1 86 ? -5.275 -8.422 -9.042 1.00 91.12 86 THR A C 1
ATOM 687 O O . THR A 1 86 ? -5.459 -7.731 -10.038 1.00 91.12 86 THR A O 1
ATOM 690 N N . TYR A 1 87 ? -5.645 -7.996 -7.835 1.00 90.00 87 TYR A N 1
ATOM 691 C CA . TYR A 1 87 ? -6.278 -6.694 -7.630 1.00 90.00 87 TYR A CA 1
ATOM 692 C C . TYR A 1 87 ? -5.267 -5.540 -7.724 1.00 90.00 87 TYR A C 1
ATOM 694 O O . TYR A 1 87 ? -5.592 -4.446 -8.211 1.00 90.00 87 TYR A O 1
ATOM 702 N N . ILE A 1 88 ? -4.035 -5.791 -7.276 1.00 92.44 88 ILE A N 1
ATOM 703 C CA . ILE A 1 88 ? -2.946 -4.811 -7.283 1.00 92.44 88 ILE A CA 1
ATOM 704 C C . ILE A 1 88 ? -2.100 -4.840 -8.562 1.00 92.44 88 ILE A C 1
ATOM 706 O O . ILE A 1 88 ? -1.461 -3.834 -8.846 1.00 92.44 88 ILE A O 1
ATOM 710 N N . SER A 1 89 ? -2.165 -5.890 -9.391 1.00 90.00 89 SER A N 1
ATOM 711 C CA . SER A 1 89 ? -1.411 -5.980 -10.659 1.00 90.00 89 SER A CA 1
ATOM 712 C C . SER A 1 89 ? -1.753 -4.882 -11.671 1.00 90.00 89 SER A C 1
ATOM 714 O O . SER A 1 89 ? -0.966 -4.565 -12.555 1.00 90.00 89 SER A O 1
ATOM 716 N N . ALA A 1 90 ? -2.902 -4.213 -11.528 1.00 89.50 90 ALA A N 1
ATOM 717 C CA . ALA A 1 90 ? -3.209 -3.017 -12.313 1.00 89.50 90 ALA A CA 1
ATOM 718 C C . ALA A 1 90 ? -2.163 -1.891 -12.126 1.00 89.50 90 ALA A C 1
ATOM 720 O O . ALA A 1 90 ? -2.005 -1.051 -13.015 1.00 89.50 90 ALA A O 1
ATOM 721 N N . CYS A 1 91 ? -1.442 -1.873 -10.999 1.00 93.06 91 CYS A N 1
ATOM 722 C CA . CYS A 1 91 ? -0.350 -0.934 -10.744 1.00 93.06 91 CYS A CA 1
ATOM 723 C C . CYS A 1 91 ? 0.882 -1.198 -11.618 1.00 93.06 91 CYS A C 1
ATOM 725 O O . CYS A 1 91 ? 1.624 -0.259 -11.894 1.00 93.06 91 CYS A O 1
ATOM 727 N N . ASP A 1 92 ? 1.061 -2.419 -12.134 1.00 89.56 92 ASP A N 1
ATOM 728 C CA . ASP A 1 92 ? 2.196 -2.778 -12.996 1.00 89.56 92 ASP A CA 1
ATOM 729 C C . ASP A 1 92 ? 2.184 -1.988 -14.312 1.00 89.56 92 ASP A C 1
ATOM 731 O O . ASP A 1 92 ? 3.223 -1.777 -14.932 1.00 89.56 92 ASP A O 1
ATOM 735 N N . SER A 1 93 ? 1.018 -1.470 -14.720 1.00 88.81 93 SER A N 1
ATOM 736 C CA . SER A 1 93 ? 0.897 -0.567 -15.873 1.00 88.81 93 SER A CA 1
ATOM 737 C C . SER A 1 93 ? 1.769 0.692 -15.756 1.00 88.81 93 SER A C 1
ATOM 739 O O . SER A 1 93 ? 2.156 1.263 -16.776 1.00 88.81 93 SER A O 1
ATOM 741 N N . LEU A 1 94 ? 2.122 1.104 -14.533 1.00 88.19 94 LEU A N 1
ATOM 742 C CA . LEU A 1 94 ? 2.994 2.248 -14.270 1.00 88.19 94 LEU A CA 1
ATOM 743 C C . LEU A 1 94 ? 4.459 1.962 -14.635 1.00 88.19 94 LEU A C 1
ATOM 745 O O . LEU A 1 94 ? 5.175 2.890 -15.000 1.00 88.19 94 LEU A O 1
ATOM 749 N N . LEU A 1 95 ? 4.884 0.693 -14.643 1.00 85.94 95 LEU A N 1
ATOM 750 C CA . LEU A 1 95 ? 6.247 0.301 -15.029 1.00 85.94 95 LEU A CA 1
ATOM 751 C C . LEU A 1 95 ? 6.551 0.618 -16.499 1.00 85.94 95 LEU A C 1
ATOM 753 O O . LEU A 1 95 ? 7.679 0.954 -16.842 1.00 85.94 95 LEU A O 1
ATOM 757 N N . ASN A 1 96 ? 5.537 0.555 -17.364 1.00 76.12 96 ASN A N 1
ATOM 758 C CA . ASN A 1 96 ? 5.685 0.753 -18.809 1.00 76.12 96 ASN 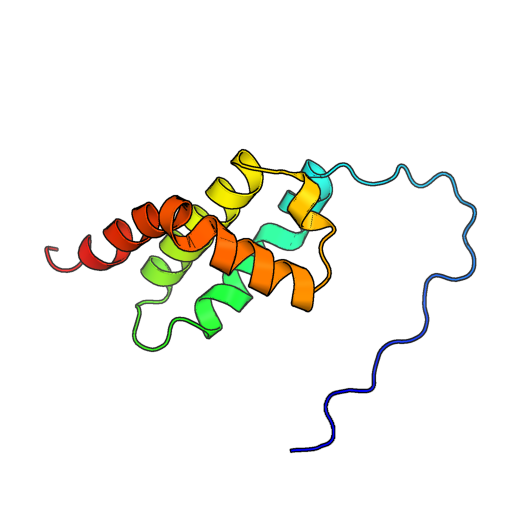A CA 1
ATOM 759 C C . ASN A 1 96 ? 5.433 2.202 -19.249 1.00 76.12 96 ASN A C 1
ATOM 761 O O . ASN A 1 96 ? 5.521 2.520 -20.433 1.00 76.12 96 ASN A O 1
ATOM 765 N N . LYS A 1 97 ? 5.071 3.092 -18.31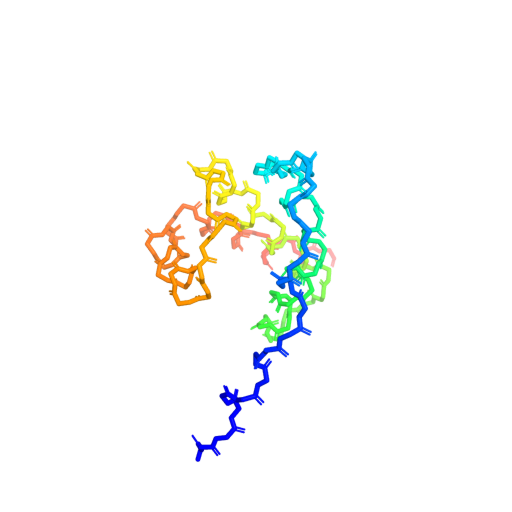8 1.00 66.12 97 LYS A N 1
ATOM 766 C CA . LYS A 1 97 ? 4.594 4.438 -18.654 1.00 66.12 97 LYS A CA 1
ATOM 767 C C . LYS A 1 97 ? 5.719 5.420 -19.004 1.00 66.12 97 LYS A C 1
ATOM 769 O O . LYS A 1 97 ? 5.429 6.442 -19.609 1.00 66.12 97 LYS A O 1
ATOM 774 N N . LYS A 1 98 ? 6.978 5.103 -18.670 1.00 54.00 98 LYS A N 1
ATOM 775 C CA . LYS A 1 98 ? 8.149 5.979 -18.887 1.00 54.00 98 LYS A CA 1
ATOM 776 C C . LYS A 1 98 ? 9.107 5.547 -19.997 1.00 54.00 98 LYS A C 1
ATOM 778 O O . LYS A 1 98 ? 10.133 6.184 -20.184 1.00 54.00 98 LYS A O 1
ATOM 783 N N . THR A 1 99 ? 8.812 4.490 -20.751 1.00 49.09 99 THR A N 1
ATOM 784 C CA . THR A 1 99 ? 9.675 4.090 -21.881 1.00 49.09 99 THR A CA 1
ATOM 785 C C . THR A 1 99 ? 9.449 4.942 -23.141 1.00 49.09 99 THR A C 1
ATOM 787 O O . THR A 1 99 ? 10.108 4.706 -24.146 1.00 49.09 99 THR A O 1
ATOM 790 N N . ASN A 1 100 ? 8.524 5.912 -23.101 1.00 47.03 100 ASN A N 1
ATOM 791 C CA . ASN A 1 100 ? 8.083 6.691 -24.264 1.00 47.03 100 ASN A CA 1
ATOM 792 C C . ASN A 1 100 ? 8.321 8.212 -24.152 1.00 47.03 100 ASN A C 1
ATOM 794 O O . ASN A 1 100 ? 7.784 8.935 -24.989 1.00 47.03 100 ASN A O 1
ATOM 798 N N . ASP A 1 101 ? 9.098 8.679 -23.169 1.00 43.66 101 ASP A N 1
ATOM 799 C CA . ASP A 1 101 ? 9.535 10.085 -23.074 1.00 43.66 101 ASP A CA 1
ATOM 800 C C . ASP A 1 101 ? 11.019 10.233 -23.444 1.00 43.66 101 ASP A C 1
ATOM 802 O O . ASP A 1 101 ? 11.841 9.438 -22.925 1.00 43.66 101 ASP A O 1
#

Organism: Bacteroides thetaiotaomicron (NCBI:txid818)

Radius of gyration: 16.69 Å; chains: 1; bounding box: 31×28×56 Å

Secondary structure (DSSP, 8-state):
----------S-SS-----PPPPHHHHHHHHHHHHHHHHHTT-TTS-HHHHHHHHHHHHHHHHHH-GGGGG--HHHHHHHHHHTHHHHGGGGGGTTTTTT-